Protein AF-A0A9P5X139-F1 (afdb_monomer)

Secondary structure (DSSP, 8-state):
-PPPPB---S-HHHHHHHHHHHHHHHHHHT--HHHHHHHHHTTB-HHHHHHIIIIITTSGGG--HHHHHHHHHHHHS-TTHHHHHHHHHHH---TTS-HHHHHHHHHHHHHHTT--TTTSHHHHHHHHHHH--

Foldseek 3Di:
DAAAADALAQDLVNLVSRVVNLVVVCVVVVPDQLCSQVSSLVRYHHQLVVCCVPPQVVRVSPDGPVNSSVVSNCRSHDVCVLVVLVVCLVPAACPPHDLVVSLVVLVSSCVSNVNDCPPCVVVSVVSSVVRYD

Mean predicted aligned error: 5.61 Å

Structure (mmCIF, N/CA/C/O backbone):
data_AF-A0A9P5X139-F1
#
_entry.id   AF-A0A9P5X139-F1
#
loop_
_atom_site.group_PDB
_atom_site.id
_atom_site.type_symbol
_atom_site.label_atom_id
_atom_site.label_alt_id
_atom_site.label_comp_id
_atom_site.label_asym_id
_atom_site.label_entity_id
_atom_site.label_seq_id
_atom_site.pdbx_PDB_ins_code
_atom_site.Cartn_x
_atom_site.Cartn_y
_atom_site.Cartn_z
_atom_site.occupancy
_atom_site.B_iso_or_equiv
_atom_site.auth_seq_id
_atom_site.auth_comp_id
_atom_site.auth_asym_id
_atom_site.auth_atom_id
_atom_site.pdbx_PDB_model_num
ATOM 1 N N . ILE A 1 1 ? 14.528 -9.198 3.171 1.00 81.25 1 ILE A N 1
ATOM 2 C CA . ILE A 1 1 ? 13.653 -10.380 2.874 1.00 81.25 1 ILE A CA 1
ATOM 3 C C . ILE A 1 1 ? 12.740 -9.980 1.714 1.00 81.25 1 ILE A C 1
ATOM 5 O O . ILE A 1 1 ? 12.356 -8.819 1.715 1.00 81.25 1 ILE A O 1
ATOM 9 N N . PRO A 1 2 ? 12.461 -10.830 0.702 1.00 91.12 2 PRO A N 1
ATOM 10 C CA . PRO A 1 2 ? 11.580 -10.436 -0.403 1.00 91.12 2 PRO A CA 1
ATOM 11 C C . PRO A 1 2 ? 10.147 -10.153 0.086 1.00 91.12 2 PRO A C 1
ATOM 13 O O . PRO A 1 2 ? 9.705 -10.842 1.007 1.00 91.12 2 PRO A O 1
ATOM 16 N N . PRO A 1 3 ? 9.425 -9.189 -0.516 1.00 94.75 3 PRO A N 1
ATOM 17 C CA . PRO A 1 3 ? 8.038 -8.907 -0.162 1.00 94.75 3 PRO A CA 1
ATOM 18 C C . PRO A 1 3 ? 7.105 -10.073 -0.475 1.00 94.75 3 PRO A C 1
ATOM 20 O O . PRO A 1 3 ? 7.321 -10.830 -1.430 1.00 94.75 3 PRO A O 1
ATOM 23 N N . ASP A 1 4 ? 6.025 -10.163 0.293 1.00 96.12 4 ASP A N 1
ATOM 24 C CA . ASP A 1 4 ? 4.891 -11.002 -0.066 1.00 96.12 4 ASP A CA 1
ATOM 25 C C . ASP A 1 4 ? 4.195 -10.447 -1.314 1.00 96.12 4 ASP A C 1
ATOM 27 O O . ASP A 1 4 ? 4.249 -9.252 -1.616 1.00 96.12 4 ASP A O 1
ATOM 31 N N . LYS A 1 5 ? 3.540 -11.329 -2.074 1.00 97.19 5 LYS A N 1
ATOM 32 C CA . LYS A 1 5 ? 2.838 -10.909 -3.288 1.00 97.19 5 LYS A CA 1
ATOM 33 C C . LYS A 1 5 ? 1.589 -10.108 -2.940 1.00 97.19 5 LYS A C 1
ATOM 35 O O . LYS A 1 5 ? 0.805 -10.534 -2.096 1.00 97.19 5 LYS A O 1
ATOM 40 N N . TYR A 1 6 ? 1.367 -9.010 -3.655 1.00 97.94 6 TYR A N 1
ATOM 41 C CA . TYR A 1 6 ? 0.167 -8.191 -3.528 1.00 97.94 6 TYR A CA 1
ATOM 42 C C . TYR A 1 6 ? -0.739 -8.364 -4.747 1.00 97.94 6 TYR A C 1
ATOM 44 O O . TYR A 1 6 ? -0.292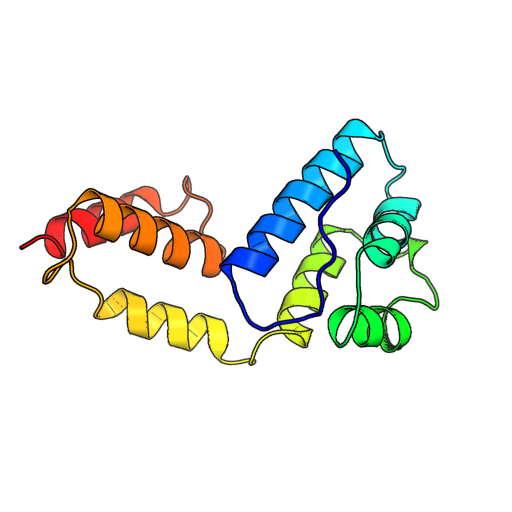 -8.271 -5.889 1.00 97.94 6 TYR A O 1
ATOM 52 N N . ASP A 1 7 ? -2.017 -8.649 -4.516 1.00 97.62 7 ASP A N 1
ATOM 53 C CA . ASP A 1 7 ? -3.010 -8.962 -5.552 1.00 97.62 7 ASP A CA 1
ATOM 54 C C . ASP A 1 7 ? -3.859 -7.758 -5.992 1.00 97.62 7 ASP A C 1
ATOM 56 O O . ASP A 1 7 ? -4.655 -7.860 -6.929 1.00 97.62 7 ASP A O 1
ATOM 60 N N . GLY A 1 8 ? -3.692 -6.610 -5.331 1.00 96.31 8 GLY A N 1
ATOM 61 C CA . GLY A 1 8 ? -4.530 -5.430 -5.536 1.00 96.31 8 GLY A CA 1
ATOM 62 C C . GLY A 1 8 ? -5.814 -5.420 -4.709 1.00 96.31 8 GLY A C 1
ATOM 63 O O . GLY A 1 8 ? -6.733 -4.657 -5.020 1.00 96.31 8 GLY A O 1
ATOM 64 N N . SER A 1 9 ? -5.912 -6.259 -3.675 1.00 96.19 9 SER A N 1
ATOM 65 C CA . SER A 1 9 ? -7.010 -6.214 -2.711 1.00 96.19 9 SER A CA 1
ATOM 66 C C . SER A 1 9 ? -7.073 -4.853 -2.011 1.00 96.19 9 SER A C 1
ATOM 68 O O . SER A 1 9 ? -6.058 -4.285 -1.607 1.00 96.19 9 SER A O 1
ATOM 70 N N . ALA A 1 10 ? -8.287 -4.318 -1.853 1.00 92.50 10 ALA A N 1
ATOM 71 C CA . ALA A 1 10 ? -8.538 -3.048 -1.167 1.00 92.50 10 ALA A CA 1
ATOM 72 C C . ALA A 1 10 ? -8.505 -3.208 0.367 1.00 92.50 10 ALA A C 1
ATOM 74 O O . ALA A 1 10 ? -9.402 -2.748 1.075 1.00 92.50 10 ALA A O 1
ATOM 75 N N . ASP A 1 11 ? -7.482 -3.902 0.865 1.00 90.25 11 ASP A N 1
ATOM 76 C CA . ASP A 1 11 ? -7.192 -4.085 2.279 1.00 90.25 11 ASP A CA 1
ATOM 77 C C . ASP A 1 11 ? -5.970 -3.246 2.655 1.00 90.25 11 ASP A C 1
ATOM 79 O O . ASP A 1 11 ? -4.861 -3.437 2.150 1.00 90.25 11 ASP A O 1
ATOM 83 N N . ALA A 1 12 ? -6.191 -2.275 3.533 1.00 85.38 12 ALA A N 1
ATOM 84 C CA . ALA A 1 12 ? -5.164 -1.327 3.922 1.00 85.38 12 ALA A CA 1
ATOM 85 C C . ALA A 1 12 ? -3.960 -2.004 4.578 1.00 85.38 12 ALA A C 1
ATOM 87 O O . ALA A 1 12 ? -2.822 -1.688 4.238 1.00 85.38 12 ALA A O 1
ATOM 88 N N . GLN A 1 13 ? -4.203 -2.924 5.510 1.00 84.44 13 GLN A N 1
ATOM 89 C CA . GLN A 1 13 ? -3.142 -3.586 6.257 1.00 84.44 13 GLN A CA 1
ATOM 90 C C . GLN A 1 13 ? -2.221 -4.370 5.316 1.00 84.44 13 GLN A C 1
ATOM 92 O O . GLN A 1 13 ? -1.000 -4.234 5.396 1.00 84.44 13 GLN A O 1
ATOM 97 N N . THR A 1 14 ? -2.805 -5.123 4.386 1.00 91.25 14 THR A N 1
ATOM 98 C CA . THR A 1 14 ? -2.084 -5.879 3.356 1.00 91.25 14 THR A CA 1
ATOM 99 C C . THR A 1 14 ? -1.274 -4.947 2.458 1.00 91.25 14 THR A C 1
ATOM 101 O O . THR A 1 14 ? -0.098 -5.209 2.209 1.00 91.25 14 THR A O 1
ATOM 104 N N . PHE A 1 15 ? -1.857 -3.822 2.029 1.00 92.19 15 PHE A N 1
ATOM 105 C CA . PHE A 1 15 ? -1.149 -2.834 1.215 1.00 92.19 15 PHE A CA 1
ATOM 106 C C . PHE A 1 15 ? 0.037 -2.203 1.959 1.00 92.19 15 PHE A C 1
ATOM 108 O O . PHE A 1 15 ? 1.141 -2.166 1.422 1.00 92.19 15 PHE A O 1
ATOM 115 N N . PHE A 1 16 ? -0.140 -1.743 3.203 1.00 88.06 16 PHE A N 1
ATOM 116 C CA . PHE A 1 16 ? 0.959 -1.142 3.973 1.00 88.06 16 PHE A CA 1
ATOM 117 C C . PHE A 1 16 ? 2.049 -2.146 4.320 1.00 88.06 16 PHE A C 1
ATOM 119 O O . PHE A 1 16 ? 3.227 -1.795 4.290 1.00 88.06 16 PHE A O 1
ATOM 126 N N . HIS A 1 17 ? 1.676 -3.391 4.612 1.00 89.94 17 HIS A N 1
ATOM 127 C CA . HIS A 1 17 ? 2.640 -4.463 4.810 1.00 89.94 17 HIS A CA 1
ATOM 128 C C . HIS A 1 17 ? 3.482 -4.687 3.546 1.00 89.94 17 HIS A C 1
ATOM 130 O O . HIS A 1 17 ? 4.710 -4.706 3.624 1.00 89.94 17 HIS A O 1
ATOM 136 N N . PHE A 1 18 ? 2.835 -4.757 2.378 1.00 94.25 18 PHE A N 1
ATOM 137 C CA . PHE A 1 18 ? 3.517 -4.848 1.089 1.00 94.25 18 PHE A CA 1
ATOM 138 C C . PHE A 1 18 ? 4.440 -3.649 0.829 1.00 94.25 18 PHE A C 1
ATOM 140 O O . PHE A 1 18 ? 5.588 -3.845 0.430 1.00 94.25 18 PHE A O 1
ATOM 147 N N . VAL A 1 19 ? 3.974 -2.419 1.079 1.00 92.56 19 VAL A N 1
ATOM 148 C CA . VAL A 1 19 ? 4.778 -1.193 0.930 1.00 92.56 19 VAL A CA 1
ATOM 149 C C . VAL A 1 19 ? 6.015 -1.243 1.821 1.00 92.56 19 VAL A C 1
ATOM 151 O O . VAL A 1 19 ? 7.117 -1.026 1.327 1.00 92.56 19 VAL A O 1
ATOM 154 N N . GLN A 1 20 ? 5.856 -1.568 3.105 1.00 91.19 20 GLN A N 1
ATOM 155 C CA . GLN A 1 20 ? 6.975 -1.626 4.045 1.00 91.19 20 GLN A CA 1
ATOM 156 C C . GLN A 1 20 ? 8.013 -2.662 3.604 1.00 91.19 20 GLN A C 1
ATOM 158 O O . GLN A 1 20 ? 9.182 -2.325 3.441 1.00 91.19 20 GLN A O 1
ATOM 163 N N . GLN A 1 21 ? 7.580 -3.895 3.323 1.00 94.06 21 GLN A N 1
ATOM 164 C CA . GLN A 1 21 ? 8.481 -4.947 2.851 1.00 94.06 21 GLN A CA 1
ATOM 165 C C . GLN A 1 21 ? 9.170 -4.566 1.535 1.00 94.06 21 GLN A C 1
ATOM 167 O O . GLN A 1 21 ? 10.337 -4.890 1.331 1.00 94.06 21 GLN A O 1
ATOM 172 N N . SER A 1 22 ? 8.454 -3.885 0.638 1.00 94.62 22 SER A N 1
ATOM 173 C CA . SER A 1 22 ? 8.981 -3.405 -0.640 1.00 94.62 22 SER A CA 1
ATOM 174 C C . SER A 1 22 ? 10.084 -2.372 -0.450 1.00 94.62 22 SER A C 1
ATOM 176 O O . SER A 1 22 ? 11.139 -2.496 -1.069 1.00 94.62 22 SER A O 1
ATOM 178 N N . LEU A 1 23 ? 9.868 -1.379 0.415 1.00 92.44 23 LEU A N 1
ATOM 179 C CA . LEU A 1 23 ? 10.869 -0.358 0.723 1.00 92.44 23 LEU A CA 1
ATOM 180 C C . LEU A 1 23 ? 12.111 -0.982 1.367 1.00 92.44 23 LEU A C 1
ATOM 182 O O . LEU A 1 23 ? 13.216 -0.751 0.875 1.00 92.44 23 LEU A O 1
ATOM 186 N N . ASP A 1 24 ? 11.920 -1.844 2.368 1.00 93.75 24 ASP A N 1
ATOM 187 C CA . ASP A 1 24 ? 13.014 -2.555 3.041 1.00 93.75 24 ASP A CA 1
ATOM 188 C C . ASP A 1 24 ? 13.815 -3.408 2.039 1.00 93.75 24 ASP A C 1
ATOM 190 O O . ASP A 1 24 ? 15.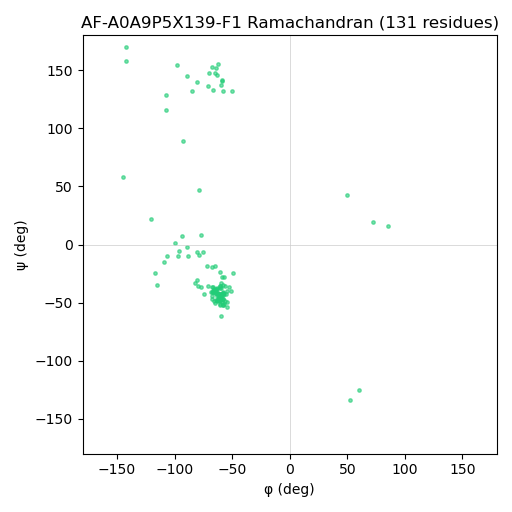044 -3.404 2.028 1.00 93.75 24 ASP A O 1
ATOM 194 N N . TYR A 1 25 ? 13.128 -4.111 1.131 1.00 95.56 25 TYR A N 1
ATOM 195 C CA . TYR A 1 25 ? 13.771 -4.940 0.113 1.00 95.56 25 TYR A CA 1
ATOM 196 C C . TYR A 1 25 ? 14.572 -4.126 -0.914 1.00 95.56 25 TYR A C 1
ATOM 198 O O . TYR A 1 25 ? 15.665 -4.536 -1.324 1.00 95.56 25 TYR A O 1
ATOM 206 N N . LEU A 1 26 ? 14.047 -2.981 -1.355 1.00 94.25 26 LEU A N 1
ATOM 207 C CA . LEU A 1 26 ? 14.750 -2.091 -2.282 1.00 94.25 26 LEU A CA 1
ATOM 208 C C . LEU A 1 26 ? 15.992 -1.467 -1.633 1.00 94.25 26 LEU A C 1
ATOM 210 O O . LEU A 1 26 ? 17.042 -1.392 -2.278 1.00 94.25 26 LEU A O 1
ATOM 214 N N . GLU A 1 27 ? 15.895 -1.079 -0.360 1.00 92.38 27 GLU A N 1
ATOM 215 C CA . GLU A 1 27 ? 17.021 -0.551 0.412 1.00 92.38 27 GLU A CA 1
ATOM 216 C C . GLU A 1 27 ? 18.112 -1.616 0.608 1.00 92.38 27 GLU A C 1
ATOM 218 O O . GLU A 1 27 ? 19.273 -1.389 0.250 1.00 92.38 27 GLU A O 1
ATOM 223 N N . 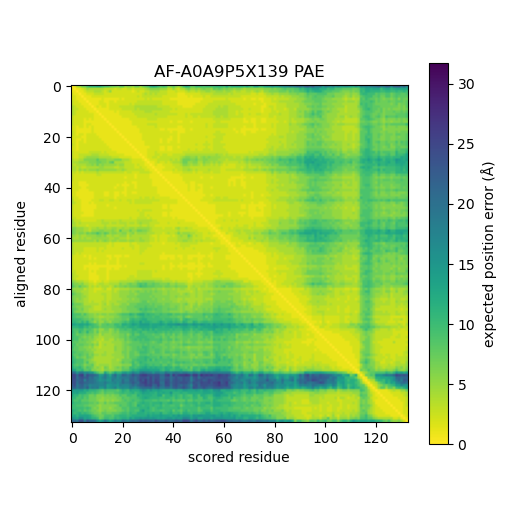ASP A 1 28 ? 17.729 -2.813 1.064 1.00 92.94 28 ASP A N 1
ATOM 224 C CA . ASP A 1 28 ? 18.635 -3.952 1.263 1.00 92.94 28 ASP A CA 1
ATOM 225 C C . ASP A 1 28 ? 19.356 -4.353 -0.033 1.00 92.94 28 ASP A C 1
ATOM 227 O O . ASP A 1 28 ? 20.550 -4.670 -0.035 1.00 92.94 28 ASP A O 1
ATOM 231 N N . SER A 1 29 ? 18.633 -4.345 -1.157 1.00 89.44 29 SER A N 1
ATOM 232 C C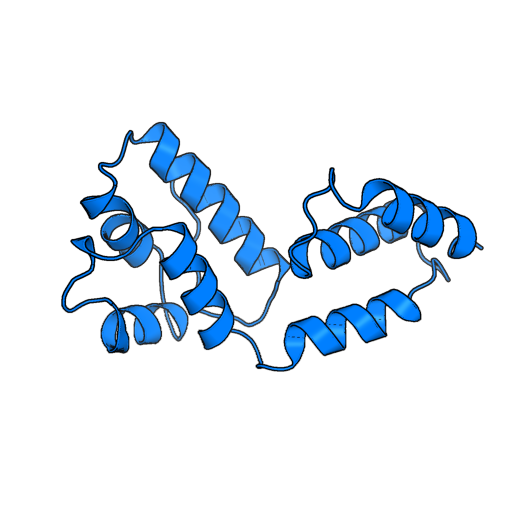A . SER A 1 29 ? 19.175 -4.722 -2.467 1.00 89.44 29 SER A CA 1
ATOM 233 C C . SER A 1 29 ? 20.012 -3.626 -3.128 1.00 89.44 29 SER A C 1
ATOM 235 O O . SER A 1 29 ? 20.675 -3.902 -4.131 1.00 89.44 29 SER A O 1
ATOM 237 N N . ARG A 1 30 ? 20.019 -2.402 -2.575 1.00 90.81 30 ARG A N 1
ATOM 238 C CA . ARG A 1 30 ? 20.633 -1.206 -3.181 1.00 90.81 30 ARG A CA 1
ATOM 239 C C . ARG A 1 30 ? 20.189 -1.022 -4.632 1.00 90.81 30 ARG A C 1
ATOM 241 O O . ARG A 1 30 ? 21.007 -0.746 -5.515 1.00 90.81 30 ARG A O 1
ATOM 248 N N . ALA A 1 31 ? 18.898 -1.237 -4.874 1.00 88.69 31 ALA A N 1
ATOM 249 C CA . ALA A 1 31 ? 18.323 -1.152 -6.202 1.00 88.69 31 ALA A CA 1
ATOM 250 C C . ALA A 1 31 ? 18.565 0.246 -6.807 1.00 88.69 31 ALA A C 1
ATOM 252 O O . ALA A 1 31 ? 18.319 1.258 -6.148 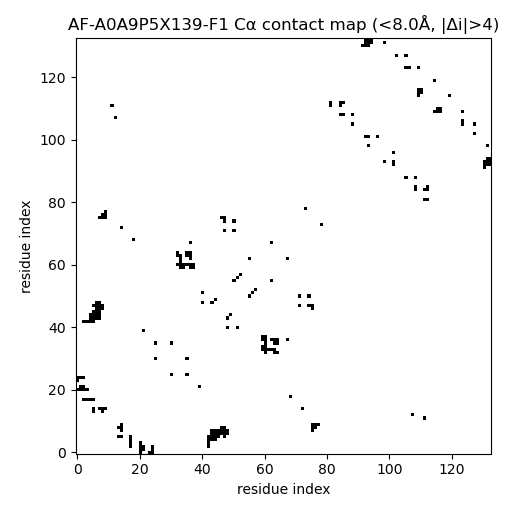1.00 88.69 31 ALA A O 1
ATOM 253 N N . PRO A 1 32 ? 19.031 0.339 -8.064 1.00 91.69 32 PRO A N 1
ATOM 254 C CA . PRO A 1 32 ? 19.067 1.611 -8.773 1.00 91.69 32 PRO A CA 1
ATOM 255 C C . PRO A 1 32 ? 17.652 2.205 -8.874 1.00 91.69 32 PRO A C 1
ATOM 257 O O . PRO A 1 32 ? 16.727 1.446 -9.172 1.00 91.69 32 PRO A O 1
ATOM 260 N N . PRO A 1 33 ? 17.461 3.531 -8.717 1.00 90.31 33 PRO A N 1
ATOM 261 C CA . PRO A 1 33 ? 16.134 4.158 -8.753 1.00 90.31 33 PRO A CA 1
ATOM 262 C C . PRO A 1 33 ? 15.304 3.809 -9.998 1.00 90.31 33 PRO A C 1
ATOM 264 O O . PRO A 1 33 ? 14.105 3.577 -9.915 1.00 90.31 33 PRO A O 1
ATOM 267 N N . ASN A 1 34 ? 15.958 3.688 -11.153 1.00 91.75 34 ASN A N 1
ATOM 268 C CA . ASN A 1 34 ? 15.337 3.326 -12.430 1.00 91.75 34 ASN A CA 1
ATOM 269 C C . ASN A 1 34 ? 14.971 1.832 -12.556 1.00 91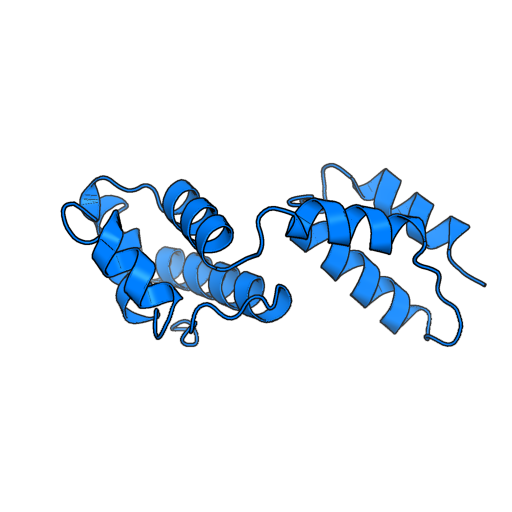.75 34 ASN A C 1
ATOM 271 O O . ASN A 1 34 ? 14.373 1.426 -13.550 1.00 91.75 34 ASN A O 1
ATOM 275 N N . CYS A 1 35 ? 15.350 1.001 -11.587 1.00 94.00 35 CYS A N 1
ATOM 276 C CA . CYS A 1 35 ? 15.013 -0.420 -11.530 1.00 94.00 35 CYS A CA 1
ATOM 277 C C . CYS A 1 35 ? 13.997 -0.736 -10.426 1.00 94.00 35 CYS A C 1
ATOM 279 O O . CYS A 1 35 ? 13.419 -1.819 -10.450 1.00 94.00 35 CYS A O 1
ATOM 281 N N . GLU A 1 36 ? 13.770 0.176 -9.474 1.00 95.19 36 GLU A N 1
ATOM 282 C CA . GLU A 1 36 ? 12.926 -0.060 -8.296 1.00 95.19 36 GLU A CA 1
ATOM 283 C C . GLU A 1 36 ? 11.523 -0.532 -8.692 1.00 95.19 36 GLU A C 1
ATOM 285 O O . GLU A 1 36 ? 11.100 -1.614 -8.296 1.00 95.19 36 GLU A O 1
ATOM 290 N N . VAL A 1 37 ? 10.832 0.217 -9.553 1.00 96.19 37 VAL A N 1
ATOM 291 C CA . VAL A 1 37 ? 9.460 -0.105 -9.983 1.00 96.19 37 VAL A CA 1
ATOM 292 C C . VAL A 1 37 ? 9.388 -1.431 -10.744 1.00 96.19 37 VAL A C 1
ATOM 294 O O . VAL A 1 37 ? 8.456 -2.213 -10.551 1.00 96.19 37 VAL A O 1
ATOM 297 N N . LEU A 1 38 ? 10.397 -1.729 -11.567 1.00 95.88 38 LEU A N 1
ATOM 298 C CA . LEU A 1 38 ? 10.491 -3.018 -12.252 1.00 95.88 38 LEU A CA 1
ATOM 299 C C . LEU A 1 38 ? 10.645 -4.168 -11.248 1.00 95.88 38 LEU A C 1
ATOM 301 O O . LEU A 1 38 ? 9.954 -5.176 -11.369 1.00 95.88 38 LEU A O 1
ATOM 305 N N . ILE A 1 39 ? 11.502 -4.011 -10.239 1.00 96.12 39 ILE A N 1
ATOM 306 C CA . ILE A 1 39 ? 11.685 -5.011 -9.181 1.00 96.12 39 ILE A CA 1
ATOM 307 C C . ILE A 1 39 ? 10.374 -5.226 -8.420 1.00 96.12 39 ILE A C 1
ATOM 309 O O . ILE A 1 39 ? 9.970 -6.373 -8.231 1.00 96.12 39 ILE A O 1
ATOM 313 N N . LEU A 1 40 ? 9.685 -4.146 -8.038 1.00 96.31 40 LEU A N 1
ATOM 314 C CA . LEU A 1 40 ? 8.404 -4.228 -7.332 1.00 96.31 40 LEU A CA 1
ATOM 315 C C . LEU A 1 40 ? 7.331 -4.952 -8.151 1.00 96.31 40 LEU A C 1
ATOM 317 O O . LEU A 1 40 ? 6.553 -5.721 -7.589 1.00 96.31 40 LEU A O 1
ATOM 321 N N . SER A 1 41 ? 7.323 -4.775 -9.476 1.00 96.12 41 SER A N 1
ATOM 322 C CA . SER A 1 41 ? 6.341 -5.415 -10.361 1.00 96.12 41 SER A CA 1
ATOM 323 C C . SER A 1 41 ? 6.347 -6.946 -10.285 1.00 96.12 41 SER A C 1
ATOM 325 O O . SER A 1 41 ? 5.302 -7.569 -10.459 1.00 96.12 41 SER A O 1
ATOM 327 N N . HIS A 1 42 ? 7.487 -7.567 -9.955 1.00 96.62 42 HIS A N 1
ATOM 328 C CA . HIS A 1 42 ? 7.595 -9.023 -9.804 1.00 96.62 42 HIS A CA 1
ATOM 329 C C . HIS A 1 42 ? 6.816 -9.572 -8.599 1.00 96.62 42 HIS A C 1
ATOM 331 O O . HIS A 1 42 ? 6.523 -10.770 -8.541 1.00 96.62 42 HIS A O 1
ATOM 337 N N . PHE A 1 43 ? 6.483 -8.704 -7.645 1.00 97.50 43 PHE A N 1
ATOM 338 C CA . PHE A 1 43 ? 5.701 -9.034 -6.457 1.00 97.50 43 PHE A CA 1
ATOM 339 C C . PHE A 1 43 ? 4.229 -8.630 -6.604 1.00 97.50 43 PHE A C 1
ATOM 341 O O . PHE A 1 43 ? 3.435 -8.870 -5.698 1.00 97.50 43 PHE A O 1
ATOM 348 N N . LEU A 1 44 ? 3.832 -8.070 -7.749 1.00 97.94 44 LEU A N 1
ATOM 349 C CA . LEU A 1 44 ? 2.436 -7.776 -8.041 1.00 97.94 44 LEU A CA 1
ATOM 350 C C . LEU A 1 44 ? 1.749 -8.958 -8.723 1.00 97.94 44 LEU A C 1
ATOM 352 O O . LEU A 1 44 ? 2.331 -9.686 -9.527 1.00 97.94 44 LEU A O 1
ATOM 356 N N . THR A 1 45 ? 0.476 -9.138 -8.402 1.00 98.12 45 THR A N 1
ATOM 357 C CA . THR A 1 45 ? -0.421 -10.132 -8.994 1.00 98.12 45 THR A CA 1
ATOM 358 C C . THR A 1 45 ? -1.817 -9.538 -9.162 1.00 98.12 45 THR A C 1
ATOM 360 O O . THR A 1 45 ? -2.087 -8.442 -8.673 1.00 98.12 45 THR A O 1
ATOM 363 N N . GLY A 1 46 ? -2.701 -10.243 -9.871 1.00 97.38 46 GLY A N 1
ATOM 364 C CA . GLY A 1 46 ? -4.105 -9.853 -10.006 1.00 97.38 46 GLY A CA 1
ATOM 365 C C . GLY A 1 46 ? -4.285 -8.407 -10.473 1.00 97.38 46 GLY A C 1
ATOM 366 O O . GLY A 1 46 ? -3.583 -7.939 -11.369 1.00 97.38 46 GLY A O 1
ATOM 367 N N . LYS A 1 47 ? -5.185 -7.687 -9.798 1.00 97.12 47 LYS A N 1
ATOM 368 C CA . LYS A 1 47 ? -5.548 -6.302 -10.118 1.00 97.12 47 LYS A CA 1
ATOM 369 C C . LYS A 1 47 ? -4.349 -5.350 -10.028 1.00 97.12 47 LYS A C 1
ATOM 371 O O . LYS A 1 47 ? -4.243 -4.421 -10.824 1.00 97.12 47 LYS A O 1
ATOM 376 N N . ALA A 1 48 ? -3.441 -5.573 -9.077 1.00 97.62 48 ALA A N 1
ATOM 377 C CA . ALA A 1 48 ? -2.233 -4.759 -8.953 1.00 97.62 48 ALA A CA 1
ATOM 378 C C . ALA A 1 48 ? -1.292 -4.939 -10.156 1.00 97.62 48 ALA A C 1
ATOM 380 O O . ALA A 1 48 ? -0.697 -3.975 -10.636 1.00 97.62 48 ALA A O 1
ATOM 381 N N . TYR A 1 49 ? -1.171 -6.168 -10.662 1.00 98.00 49 TYR A N 1
ATOM 382 C CA . TYR A 1 49 ? -0.367 -6.437 -11.852 1.00 98.00 49 TYR A CA 1
ATOM 383 C C . TYR A 1 49 ? -1.021 -5.887 -13.125 1.00 98.00 49 TYR A C 1
ATOM 385 O O . TYR A 1 49 ? -0.317 -5.354 -13.981 1.00 98.00 49 TYR A O 1
ATOM 393 N N . ASP A 1 50 ? -2.353 -5.928 -13.220 1.00 97.69 50 ASP A N 1
ATOM 394 C CA . ASP A 1 50 ? -3.089 -5.318 -14.334 1.00 97.69 50 ASP A CA 1
ATOM 395 C C . ASP A 1 50 ? -2.787 -3.814 -14.450 1.00 97.69 50 ASP A C 1
ATOM 397 O O . ASP A 1 50 ? -2.498 -3.330 -15.543 1.00 97.69 50 ASP A O 1
ATOM 401 N N . PHE A 1 51 ? -2.759 -3.083 -13.327 1.00 97.00 51 PHE A N 1
ATOM 402 C CA . PHE A 1 51 ? -2.319 -1.680 -13.293 1.00 97.00 51 PHE A CA 1
ATOM 403 C C . PHE A 1 51 ? -0.908 -1.500 -13.859 1.00 97.00 51 PHE A C 1
ATOM 405 O O . PHE A 1 51 ? -0.687 -0.645 -14.718 1.00 97.00 51 PHE A O 1
ATOM 412 N N . TYR A 1 52 ? 0.042 -2.323 -13.409 1.00 97.31 52 TYR A N 1
ATOM 413 C CA . TYR A 1 52 ? 1.417 -2.243 -13.890 1.00 97.31 52 TYR A CA 1
ATOM 414 C C . TYR A 1 52 ? 1.493 -2.434 -15.411 1.00 97.31 52 TYR A C 1
ATOM 416 O O . TYR A 1 52 ? 2.136 -1.641 -16.095 1.00 97.31 52 TYR A O 1
ATOM 424 N N . VAL A 1 53 ? 0.811 -3.447 -15.950 1.00 97.06 53 VAL A N 1
ATOM 425 C CA . VAL A 1 53 ? 0.802 -3.738 -17.393 1.00 97.06 53 VAL A CA 1
ATOM 426 C C . VAL A 1 53 ? 0.126 -2.626 -18.200 1.00 97.06 53 VAL A C 1
ATOM 428 O O . VAL A 1 53 ? 0.573 -2.306 -19.299 1.00 97.06 53 VAL A O 1
ATOM 431 N N . LEU A 1 54 ? -0.954 -2.039 -17.686 1.00 95.69 54 LEU A N 1
ATOM 432 C CA . LEU A 1 54 ? -1.729 -1.042 -18.425 1.00 95.69 54 LEU A CA 1
ATOM 433 C C . LEU A 1 54 ? -1.099 0.355 -18.403 1.00 95.69 54 LEU A C 1
ATOM 435 O O . LEU A 1 54 ? -1.192 1.067 -19.402 1.00 95.69 54 LEU A O 1
ATOM 439 N N . GLU A 1 55 ? -0.473 0.755 -17.294 1.00 94.00 55 GLU A N 1
ATOM 440 C CA . GLU A 1 55 ? -0.033 2.145 -17.096 1.00 94.00 55 GLU A CA 1
ATOM 441 C C . GLU A 1 55 ? 1.486 2.317 -16.968 1.00 94.00 55 GLU A C 1
ATOM 443 O O . GLU A 1 55 ? 2.007 3.391 -17.270 1.00 94.00 55 GLU A O 1
ATOM 448 N N . VAL A 1 56 ? 2.218 1.282 -16.545 1.00 94.50 56 VAL A N 1
ATOM 449 C CA . VAL A 1 56 ? 3.615 1.428 -16.093 1.00 94.50 56 VAL A CA 1
ATOM 450 C C . VAL A 1 56 ? 4.609 0.687 -16.991 1.00 94.50 56 VAL A C 1
ATOM 452 O O . VAL A 1 56 ? 5.720 1.171 -17.212 1.00 94.50 56 VAL A O 1
ATOM 455 N N . SER A 1 57 ? 4.231 -0.465 -17.551 1.00 93.12 57 SER A N 1
ATOM 456 C CA . SER A 1 57 ? 5.164 -1.406 -18.187 1.00 93.12 57 SER A CA 1
ATOM 457 C C . SER A 1 57 ? 5.864 -0.880 -19.439 1.00 93.12 57 SER A C 1
ATOM 459 O O . SER A 1 57 ? 6.882 -1.442 -19.837 1.00 93.12 57 SER A O 1
ATOM 461 N N . MET A 1 58 ? 5.339 0.176 -20.067 1.00 92.44 58 MET A N 1
ATOM 462 C CA . MET A 1 58 ? 5.970 0.798 -21.235 1.00 92.44 58 MET A CA 1
ATOM 463 C C . MET A 1 58 ? 7.304 1.455 -20.880 1.00 92.44 58 MET A C 1
ATOM 465 O O . MET A 1 58 ? 8.268 1.333 -21.630 1.00 92.44 58 MET A O 1
ATOM 469 N N . GLU A 1 59 ? 7.373 2.130 -19.731 1.00 91.88 59 GLU A N 1
ATOM 470 C CA . GLU A 1 59 ? 8.555 2.886 -19.318 1.00 91.88 59 GLU A CA 1
ATOM 471 C C . GLU A 1 59 ? 8.782 2.824 -17.796 1.00 91.88 59 GLU A C 1
ATOM 473 O O . GLU A 1 59 ? 8.858 3.862 -17.135 1.00 91.88 59 GLU A O 1
ATOM 478 N N . PRO A 1 60 ? 8.941 1.627 -17.200 1.00 88.19 60 PRO A N 1
ATOM 479 C CA . PRO A 1 60 ? 9.033 1.473 -15.746 1.00 88.19 60 PRO A CA 1
ATOM 480 C C . PRO A 1 60 ? 10.225 2.226 -15.132 1.00 88.19 60 PRO A C 1
ATOM 482 O O . PRO A 1 60 ? 10.181 2.596 -13.965 1.00 88.19 60 PRO A O 1
ATOM 485 N N . ALA A 1 61 ? 11.270 2.497 -15.919 1.00 91.56 61 ALA A N 1
ATOM 486 C CA . ALA A 1 61 ? 12.453 3.239 -15.492 1.00 91.56 61 ALA A CA 1
ATOM 487 C C . ALA A 1 61 ? 12.224 4.747 -15.276 1.00 91.56 61 ALA A C 1
ATOM 489 O O . ALA A 1 61 ? 13.036 5.384 -14.605 1.00 91.56 61 ALA A O 1
ATOM 490 N N . HIS A 1 62 ? 11.150 5.318 -15.835 1.00 93.06 62 HIS A N 1
ATOM 491 C CA . HIS A 1 62 ? 10.789 6.728 -15.642 1.00 93.06 62 HIS A CA 1
ATOM 492 C C . HIS A 1 62 ? 9.907 6.960 -14.410 1.00 93.06 62 HIS A C 1
ATOM 494 O O . HIS A 1 62 ? 9.690 8.106 -14.016 1.00 93.06 62 HIS A O 1
ATOM 500 N N . TRP A 1 63 ? 9.408 5.891 -13.793 1.00 95.00 63 TRP A N 1
ATOM 501 C CA . TRP A 1 63 ? 8.554 5.986 -12.620 1.00 95.00 63 TRP A CA 1
ATOM 502 C C . TRP A 1 63 ? 9.381 6.090 -11.344 1.00 95.00 63 TRP A C 1
ATOM 504 O O . TRP A 1 63 ? 10.289 5.297 -11.099 1.00 95.00 63 TRP A O 1
ATOM 514 N N . GLN A 1 64 ? 9.024 7.049 -10.493 1.00 93.94 64 GLN A N 1
ATOM 515 C CA . GLN A 1 64 ? 9.536 7.105 -9.127 1.00 93.94 64 GLN A CA 1
ATOM 516 C C . GLN A 1 64 ? 8.742 6.133 -8.251 1.00 93.94 64 GLN A C 1
ATOM 518 O O . GLN A 1 64 ? 7.518 6.054 -8.380 1.00 93.94 64 GLN A O 1
ATOM 523 N N . LYS A 1 65 ? 9.410 5.421 -7.333 1.00 92.81 65 LYS A N 1
ATOM 524 C CA . LYS A 1 65 ? 8.745 4.445 -6.450 1.00 92.81 65 LYS A CA 1
ATOM 525 C C . LYS A 1 65 ? 7.575 5.038 -5.657 1.00 92.81 65 LYS A C 1
ATOM 527 O O . LYS A 1 65 ? 6.532 4.401 -5.580 1.00 92.81 65 LYS A O 1
ATOM 532 N N . ASP A 1 66 ? 7.704 6.262 -5.147 1.00 90.25 66 ASP A N 1
ATOM 533 C CA . ASP A 1 66 ? 6.658 6.896 -4.335 1.00 90.25 66 ASP A CA 1
ATOM 534 C C . ASP A 1 66 ? 5.413 7.198 -5.182 1.00 90.25 66 ASP A C 1
ATOM 536 O O . ASP A 1 66 ? 4.297 6.854 -4.799 1.00 90.25 66 ASP A O 1
ATOM 540 N N . GLN A 1 67 ? 5.617 7.741 -6.389 1.00 93.50 67 GLN A N 1
ATOM 541 C CA . GLN A 1 67 ? 4.550 7.968 -7.368 1.00 93.50 67 GLN A CA 1
ATOM 542 C C . GLN A 1 67 ? 3.882 6.652 -7.784 1.00 93.50 67 GLN A C 1
ATOM 544 O O . GLN A 1 67 ? 2.661 6.584 -7.922 1.00 93.50 67 GLN A O 1
ATOM 549 N N . PHE A 1 68 ? 4.678 5.606 -8.004 1.00 95.44 68 PHE A N 1
ATOM 550 C CA . PHE A 1 68 ? 4.175 4.287 -8.365 1.00 95.44 68 PHE A CA 1
ATOM 551 C C . PHE A 1 68 ? 3.291 3.696 -7.262 1.00 95.44 68 PHE A C 1
ATOM 553 O O . PHE A 1 68 ? 2.186 3.246 -7.553 1.00 95.44 68 PHE A O 1
ATOM 560 N N . LEU A 1 69 ? 3.739 3.732 -6.003 1.00 93.69 69 LEU A N 1
ATOM 561 C CA . LEU A 1 69 ? 2.977 3.222 -4.862 1.00 93.69 69 LEU A CA 1
ATOM 562 C C . LEU A 1 69 ? 1.692 4.027 -4.621 1.00 93.69 69 LEU A C 1
ATOM 564 O O . LEU A 1 69 ? 0.649 3.436 -4.345 1.00 93.69 69 LEU A O 1
ATOM 568 N N . GLU A 1 70 ? 1.734 5.353 -4.779 1.00 90.94 70 GLU A N 1
ATOM 569 C CA . GLU A 1 70 ? 0.541 6.203 -4.701 1.00 90.94 70 GLU A CA 1
ATOM 570 C C . GLU A 1 70 ? -0.483 5.839 -5.788 1.00 90.94 70 GLU A C 1
ATOM 572 O O . GLU A 1 70 ? -1.657 5.620 -5.491 1.00 90.94 70 GLU A O 1
ATOM 577 N N . LYS A 1 71 ? -0.044 5.691 -7.044 1.00 93.44 71 LYS A N 1
ATOM 578 C CA . LYS A 1 71 ? -0.932 5.307 -8.152 1.00 93.44 71 LYS A CA 1
ATOM 579 C C . LYS A 1 71 ? -1.464 3.887 -8.026 1.00 93.44 71 LYS A C 1
ATOM 581 O O . LYS A 1 71 ? -2.631 3.646 -8.331 1.00 93.44 71 LYS A O 1
ATOM 586 N N . LEU A 1 72 ? -0.646 2.969 -7.523 1.00 95.44 72 LEU A N 1
ATOM 587 C CA . LEU A 1 72 ? -1.077 1.612 -7.218 1.00 95.44 72 LEU A CA 1
ATOM 588 C C . LEU A 1 72 ? -2.198 1.618 -6.168 1.00 95.44 72 LEU A C 1
ATOM 590 O O . LEU A 1 72 ? -3.189 0.904 -6.336 1.00 95.44 72 LEU A O 1
ATOM 594 N N . PHE A 1 73 ? -2.079 2.446 -5.125 1.00 92.38 73 PHE A N 1
ATOM 595 C CA . PHE A 1 73 ? -3.141 2.635 -4.137 1.00 92.38 73 PHE A CA 1
ATOM 596 C C . PHE A 1 73 ? -4.418 3.174 -4.791 1.00 92.38 73 PHE A C 1
ATOM 598 O O . PHE A 1 73 ? -5.481 2.572 -4.643 1.00 92.38 73 PHE A O 1
ATOM 605 N N . ASP A 1 74 ? -4.319 4.262 -5.557 1.00 91.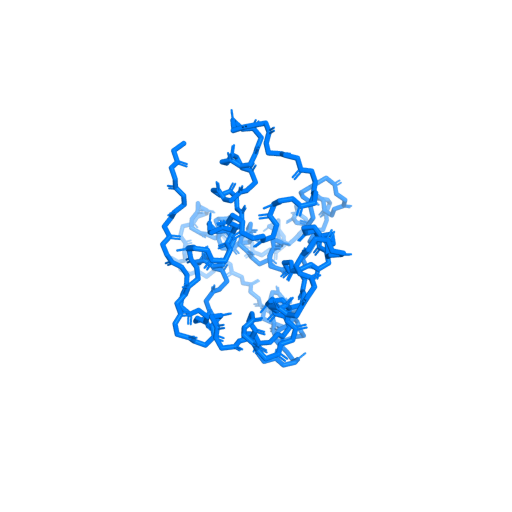25 74 ASP A N 1
ATOM 606 C CA . ASP A 1 74 ? -5.472 4.881 -6.225 1.00 91.25 74 ASP A CA 1
ATOM 607 C C . ASP A 1 74 ? -6.199 3.909 -7.170 1.00 91.25 74 ASP A C 1
ATOM 609 O O . ASP A 1 74 ? -7.423 3.956 -7.292 1.00 91.25 74 ASP A O 1
ATOM 613 N N . TYR A 1 75 ? -5.461 3.008 -7.825 1.00 94.56 75 TYR A N 1
ATOM 614 C CA . TYR A 1 75 ? -6.037 1.988 -8.698 1.00 94.56 75 TYR A CA 1
ATOM 615 C C . TYR A 1 75 ? -6.718 0.858 -7.913 1.00 94.56 75 TYR A C 1
ATOM 617 O O . TYR A 1 75 ? -7.800 0.373 -8.275 1.00 94.56 75 TYR A O 1
ATOM 625 N N . CYS A 1 76 ? -6.081 0.393 -6.836 1.00 94.62 76 CYS A N 1
ATOM 626 C CA . CYS A 1 76 ? -6.552 -0.762 -6.076 1.00 94.62 76 CYS A CA 1
ATOM 627 C C . CYS A 1 76 ? -7.742 -0.413 -5.172 1.00 94.62 76 CYS A C 1
ATOM 629 O O . CYS A 1 76 ? -8.682 -1.211 -5.081 1.00 94.62 76 CYS A O 1
ATOM 631 N N . PHE A 1 77 ? -7.757 0.786 -4.590 1.00 92.38 77 PHE A N 1
ATOM 632 C CA . PHE A 1 77 ? -8.744 1.218 -3.604 1.00 92.38 77 PHE A CA 1
ATOM 633 C C . PHE A 1 77 ? -9.884 2.054 -4.216 1.00 92.38 77 PHE A C 1
ATOM 635 O O . PHE A 1 77 ? -9.716 2.710 -5.241 1.00 92.38 77 PHE A O 1
ATOM 642 N N . PRO A 1 78 ? -11.077 2.069 -3.592 1.00 91.12 78 PRO A N 1
ATOM 643 C CA . PRO A 1 78 ? -12.146 2.982 -3.985 1.00 91.12 78 PRO A CA 1
ATOM 644 C C . PRO A 1 78 ? -11.716 4.459 -3.871 1.00 91.12 78 PRO A C 1
ATOM 646 O O . PRO A 1 78 ? -11.104 4.830 -2.867 1.00 91.12 78 PRO A O 1
ATOM 649 N N . PRO A 1 79 ? -12.122 5.350 -4.795 1.00 86.12 79 PRO A N 1
ATOM 650 C CA . PRO A 1 79 ? -11.748 6.771 -4.747 1.00 86.12 79 PRO A CA 1
ATOM 651 C C . PRO A 1 79 ? -12.152 7.497 -3.454 1.00 86.12 79 PRO A C 1
ATOM 653 O O . PRO A 1 79 ? -11.518 8.461 -3.039 1.00 86.12 79 PRO A O 1
ATOM 656 N N . ASN A 1 80 ? -13.217 7.036 -2.796 1.00 85.56 80 ASN A N 1
ATOM 657 C CA . ASN A 1 80 ? -13.713 7.589 -1.537 1.00 85.56 80 ASN A CA 1
ATOM 658 C C . ASN A 1 80 ? -13.162 6.874 -0.293 1.00 85.56 80 ASN A C 1
ATOM 660 O O . ASN A 1 80 ? -13.614 7.172 0.812 1.00 85.56 80 ASN A O 1
ATOM 664 N N . PHE A 1 81 ? -12.210 5.947 -0.441 1.00 87.06 81 PHE A N 1
ATOM 665 C CA . PHE A 1 81 ? -11.698 5.136 0.661 1.00 87.06 81 PHE A CA 1
ATOM 666 C C . PHE A 1 81 ? -11.140 6.001 1.793 1.00 87.06 81 PHE A C 1
ATOM 668 O O . PHE A 1 81 ? -11.591 5.877 2.926 1.00 87.06 81 PHE A O 1
ATOM 675 N N . LYS A 1 82 ? -10.250 6.958 1.496 1.00 81.19 82 LYS A N 1
ATOM 676 C CA . LYS A 1 82 ? -9.692 7.871 2.513 1.00 81.19 82 LYS A CA 1
ATOM 677 C C . LYS A 1 82 ? -10.792 8.648 3.250 1.00 81.19 82 LYS A C 1
ATOM 679 O O . LYS A 1 82 ? -10.779 8.723 4.472 1.00 81.19 82 LYS A O 1
ATOM 684 N N . SER A 1 83 ? -11.800 9.152 2.536 1.00 84.19 83 SER A N 1
ATOM 685 C CA . SER A 1 83 ? -12.936 9.846 3.161 1.00 84.19 83 SER A CA 1
ATOM 686 C C . SER A 1 83 ? -13.758 8.926 4.068 1.00 84.19 83 SER A C 1
ATOM 688 O O . SER A 1 83 ? -14.126 9.333 5.166 1.00 84.19 83 SER A O 1
ATOM 690 N N . GLN A 1 84 ? -14.008 7.679 3.653 1.00 87.00 84 GLN A N 1
ATOM 691 C CA . GLN A 1 84 ? -14.700 6.692 4.490 1.00 87.00 84 GLN A CA 1
ATOM 692 C C . GLN A 1 84 ? -13.916 6.388 5.772 1.00 87.00 84 GLN A C 1
ATOM 694 O O . GLN A 1 84 ? -14.506 6.324 6.849 1.00 87.00 84 GLN A O 1
ATOM 699 N N . GLN A 1 85 ? -12.594 6.253 5.663 1.00 85.00 85 GLN A N 1
ATOM 700 C CA . GLN A 1 85 ? -11.703 6.000 6.796 1.00 85.00 85 GLN A CA 1
ATOM 701 C C . GLN A 1 85 ? -11.692 7.188 7.772 1.00 85.00 85 GLN A C 1
ATOM 703 O O . GLN A 1 85 ? -11.824 6.978 8.977 1.00 85.00 85 GLN A O 1
ATOM 708 N N . CYS A 1 86 ? -11.663 8.433 7.273 1.00 83.75 86 CYS A N 1
ATOM 709 C CA . CYS A 1 86 ? -11.838 9.632 8.104 1.00 83.75 86 CYS A CA 1
ATOM 710 C C . CYS A 1 86 ? -13.173 9.616 8.861 1.00 83.75 86 CYS A C 1
ATOM 712 O O . CYS A 1 86 ? -13.190 9.757 10.084 1.00 83.75 86 CYS A O 1
ATOM 714 N N . CYS A 1 87 ? -14.291 9.402 8.158 1.00 86.50 87 CYS A N 1
ATOM 715 C CA . CYS A 1 87 ? -15.613 9.366 8.785 1.00 86.50 87 CYS A CA 1
ATOM 716 C C . CYS A 1 87 ? -15.720 8.249 9.832 1.00 86.50 87 CYS A C 1
ATOM 718 O O . CYS A 1 87 ? -16.336 8.442 10.881 1.00 86.50 87 CYS A O 1
ATOM 720 N N . HIS A 1 88 ? -15.113 7.088 9.578 1.00 86.81 88 HIS A N 1
ATOM 721 C CA . HIS A 1 88 ? -15.094 6.002 10.550 1.00 86.81 88 HIS A CA 1
ATOM 722 C C . HIS A 1 88 ? -14.291 6.390 11.795 1.00 86.81 88 HIS A C 1
ATOM 724 O O . HIS A 1 88 ? -14.792 6.277 12.914 1.00 86.81 88 HIS A O 1
ATOM 730 N N . LEU A 1 89 ? -13.085 6.932 11.611 1.00 86.88 89 LEU A N 1
ATOM 731 C CA . LEU A 1 89 ? -12.219 7.385 12.697 1.00 86.88 89 LEU A CA 1
ATOM 732 C C . LEU A 1 89 ? -12.862 8.488 13.556 1.00 86.88 89 LEU A C 1
ATOM 734 O O . LEU A 1 89 ? -12.643 8.559 14.768 1.00 86.88 89 LEU A O 1
ATOM 738 N N . GLU A 1 90 ? -13.678 9.358 12.961 1.00 86.12 90 GLU A N 1
ATOM 739 C CA . GLU A 1 90 ? -14.399 10.397 13.699 1.00 86.12 90 GLU A CA 1
ATOM 740 C C . GLU A 1 90 ? -15.299 9.820 14.797 1.00 86.12 90 GLU A C 1
ATOM 742 O O . GLU A 1 90 ? -15.306 10.322 15.934 1.00 86.12 90 GLU A O 1
ATOM 747 N N . HIS A 1 91 ? -15.985 8.729 14.466 1.00 88.00 91 HIS A N 1
ATOM 748 C CA . HIS A 1 91 ? -16.977 8.064 15.306 1.00 88.00 91 HIS A CA 1
ATOM 749 C C . HIS A 1 91 ? -16.407 6.869 16.081 1.00 88.00 91 HIS A C 1
ATOM 751 O O . HIS A 1 91 ? -17.067 6.367 16.989 1.00 88.00 91 HIS A O 1
ATOM 757 N N . PHE A 1 92 ? -15.181 6.439 15.774 1.00 90.31 92 PHE A N 1
ATOM 758 C CA . PHE A 1 92 ? -14.534 5.309 16.430 1.00 90.31 92 PHE A CA 1
ATOM 759 C C . PHE A 1 92 ? -14.241 5.610 17.908 1.00 90.31 92 PHE A C 1
ATOM 761 O O . PHE A 1 92 ? -13.763 6.691 18.266 1.00 90.31 92 PHE A O 1
ATOM 768 N N . ARG A 1 93 ? -14.586 4.665 18.784 1.00 92.00 93 ARG A N 1
ATOM 769 C CA . ARG A 1 93 ? -14.444 4.727 20.249 1.00 92.00 93 ARG A CA 1
ATOM 770 C C . ARG A 1 93 ? -14.048 3.340 20.751 1.00 92.00 93 ARG A C 1
ATOM 772 O O . ARG A 1 93 ? -14.354 2.361 20.077 1.00 92.00 93 ARG A O 1
ATOM 779 N N . GLN A 1 94 ? -13.435 3.254 21.933 1.00 93.06 94 GLN A N 1
ATOM 780 C CA . GLN A 1 94 ? -12.964 1.985 22.499 1.00 93.06 94 GLN A CA 1
ATOM 781 C C . GLN A 1 94 ? -14.083 0.934 22.581 1.00 93.06 94 GLN A C 1
ATOM 783 O O . GLN A 1 94 ? -13.915 -0.189 22.115 1.00 93.06 94 GLN A O 1
ATOM 788 N N . GLY A 1 95 ? -15.244 1.303 23.132 1.00 91.62 95 GLY A N 1
ATOM 789 C CA . GLY A 1 95 ? -16.363 0.369 23.271 1.00 91.62 95 GLY A CA 1
ATOM 790 C C . GLY A 1 95 ? -15.982 -0.839 24.129 1.00 91.62 95 GLY A C 1
ATOM 791 O O . GLY A 1 95 ? -15.528 -0.657 25.252 1.00 91.62 95 GLY A O 1
ATOM 792 N N . GLU A 1 96 ? -16.166 -2.041 23.581 1.00 92.81 96 GLU A N 1
ATOM 793 C CA . GLU A 1 96 ? -15.831 -3.321 24.230 1.00 92.81 96 GLU A CA 1
ATOM 794 C C . GLU A 1 96 ? -14.386 -3.781 23.958 1.00 92.81 96 GLU A C 1
ATOM 796 O O . GLU A 1 96 ? -13.967 -4.824 24.456 1.00 92.81 96 GLU A O 1
ATOM 801 N N . LEU A 1 97 ? -13.618 -3.038 23.150 1.00 92.31 97 LEU A N 1
ATOM 802 C CA . LEU A 1 97 ? -12.225 -3.375 22.863 1.00 92.31 97 LEU A CA 1
ATOM 803 C C . LEU A 1 97 ? -11.352 -3.145 24.097 1.00 92.31 97 LEU A C 1
ATOM 805 O O . LEU A 1 97 ? -11.538 -2.188 24.862 1.00 92.31 97 LEU A O 1
ATOM 809 N N . SER A 1 98 ? -10.316 -3.967 24.247 1.00 94.31 98 SER A N 1
ATOM 810 C CA . SER A 1 98 ? -9.232 -3.621 25.159 1.00 94.31 98 SER A CA 1
ATOM 811 C C . SER A 1 98 ? -8.546 -2.328 24.701 1.00 94.31 98 SER A C 1
ATOM 813 O O . SER A 1 98 ? -8.538 -1.977 23.519 1.00 94.31 98 SER A O 1
ATOM 815 N N . VAL A 1 99 ? -7.909 -1.621 25.637 1.00 91.56 99 VAL A N 1
ATOM 816 C CA . VAL A 1 99 ? -7.146 -0.398 25.325 1.00 91.56 99 VAL A CA 1
ATOM 817 C C . VAL A 1 99 ? -6.074 -0.667 24.262 1.00 91.56 99 VAL A C 1
ATOM 819 O O . VAL A 1 99 ? -5.830 0.177 23.403 1.00 91.56 99 VAL A O 1
ATOM 822 N N . HIS A 1 100 ? -5.460 -1.854 24.289 1.00 90.38 100 HIS A N 1
ATOM 823 C CA . HIS A 1 100 ? -4.444 -2.250 23.319 1.00 90.38 100 HIS A CA 1
ATOM 824 C C . HIS A 1 100 ? -5.027 -2.438 21.911 1.00 90.38 100 HIS A C 1
ATOM 826 O O . HIS A 1 100 ? -4.489 -1.889 20.953 1.00 90.38 100 HIS A O 1
ATOM 832 N N . GLU A 1 101 ? -6.148 -3.154 21.782 1.00 91.56 101 GLU A N 1
ATOM 833 C CA . GLU A 1 101 ? -6.834 -3.345 20.495 1.00 91.56 101 GLU A CA 1
ATOM 834 C C . GLU A 1 101 ? -7.351 -2.019 19.930 1.00 91.56 101 GLU A C 1
ATOM 836 O O . GLU A 1 101 ? -7.219 -1.754 18.734 1.00 91.56 101 GLU A O 1
ATOM 841 N N . TYR A 1 102 ? -7.891 -1.156 20.794 1.00 91.31 102 TYR A N 1
ATOM 842 C CA . TYR A 1 102 ? -8.331 0.179 20.406 1.00 91.31 102 TYR A CA 1
ATOM 843 C C . TYR A 1 102 ? -7.168 1.028 19.875 1.00 91.31 102 TYR A C 1
ATOM 845 O O . TYR A 1 102 ? -7.278 1.622 18.801 1.00 91.31 102 TYR A O 1
ATOM 853 N N . LEU A 1 103 ? -6.032 1.040 20.581 1.00 88.69 103 LEU A N 1
ATOM 854 C CA . LEU A 1 103 ? -4.829 1.749 20.148 1.00 88.69 103 LEU A CA 1
ATOM 855 C C . LEU A 1 103 ? -4.293 1.205 18.818 1.00 88.69 103 LEU A C 1
ATOM 857 O O . LEU A 1 103 ? -3.939 1.991 17.943 1.00 88.69 103 LEU A O 1
ATOM 861 N N . TYR A 1 104 ? -4.266 -0.119 18.649 1.00 86.88 104 TYR A N 1
ATOM 862 C CA . TYR A 1 104 ? -3.837 -0.758 17.405 1.00 86.88 104 TYR A CA 1
ATOM 863 C C . TYR A 1 104 ? -4.695 -0.306 16.216 1.00 86.88 104 TYR A C 1
ATOM 865 O O . TYR A 1 104 ? -4.162 0.126 15.194 1.00 86.88 104 TYR A O 1
ATOM 873 N N . LYS A 1 105 ? -6.024 -0.314 16.380 1.00 87.75 10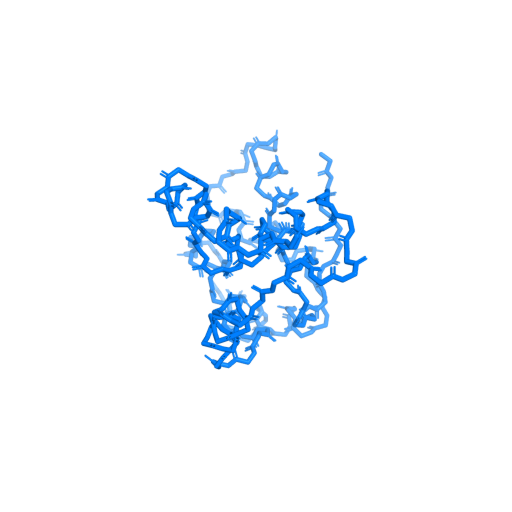5 LYS A N 1
ATOM 874 C CA . LYS A 1 105 ? -6.971 0.155 15.358 1.00 87.75 105 LYS A CA 1
ATOM 875 C C . LYS A 1 105 ? -6.815 1.645 15.056 1.00 87.75 105 LYS A C 1
ATOM 877 O O . LYS A 1 105 ? -6.892 2.041 13.899 1.00 87.75 105 LYS A O 1
ATOM 882 N N . LEU A 1 106 ? -6.548 2.479 16.064 1.00 88.12 106 LEU A N 1
ATOM 883 C CA . LEU A 1 106 ? -6.224 3.889 15.831 1.00 88.12 106 LEU A CA 1
ATOM 884 C C . LEU A 1 106 ? -4.947 4.040 14.996 1.00 88.12 106 LEU A C 1
ATOM 886 O O . LEU A 1 106 ? -4.971 4.757 14.003 1.00 88.12 106 LEU A O 1
ATOM 890 N N . CYS A 1 107 ? -3.857 3.350 15.340 1.00 82.50 107 CYS A N 1
ATOM 891 C CA . CYS A 1 107 ? -2.625 3.391 14.544 1.00 82.50 107 CYS A CA 1
ATOM 892 C C . CYS A 1 107 ? -2.878 3.010 13.079 1.00 82.50 107 CYS A C 1
ATOM 894 O O . CYS A 1 107 ? -2.386 3.690 12.184 1.00 82.50 107 CYS A O 1
ATOM 896 N N . GLU A 1 108 ? -3.683 1.973 12.838 1.00 82.69 108 GLU A N 1
ATOM 897 C CA . GLU A 1 108 ? -4.083 1.542 11.496 1.00 82.69 108 GLU A CA 1
ATOM 898 C C . GLU A 1 108 ? -4.797 2.661 10.714 1.00 82.69 108 GLU A C 1
ATOM 900 O O . GLU A 1 108 ? -4.356 3.010 9.618 1.00 82.69 108 GLU A O 1
ATOM 905 N N . TYR A 1 109 ? -5.831 3.293 11.289 1.00 83.94 109 TYR A N 1
ATOM 906 C CA . TYR A 1 109 ? -6.535 4.413 10.643 1.00 83.94 109 TYR A CA 1
ATOM 907 C C . TYR A 1 109 ? -5.605 5.586 10.317 1.00 83.94 109 TYR A C 1
ATOM 909 O O . TYR A 1 109 ? -5.695 6.164 9.233 1.00 83.94 109 TYR A O 1
ATOM 917 N N . PHE A 1 110 ? -4.706 5.941 11.237 1.00 80.00 110 PHE A N 1
ATOM 918 C CA . PHE A 1 110 ? -3.777 7.050 11.020 1.00 80.00 110 PHE A CA 1
ATOM 919 C C . PHE A 1 110 ? -2.752 6.725 9.921 1.00 80.00 110 PHE A C 1
ATOM 921 O O . PHE A 1 110 ? -2.508 7.563 9.053 1.00 80.00 110 PHE A O 1
ATOM 928 N N . THR A 1 111 ? -2.229 5.497 9.875 1.00 77.38 111 THR A N 1
ATOM 929 C CA . THR A 1 111 ? -1.348 5.049 8.786 1.00 77.38 111 THR A CA 1
ATOM 930 C C . THR A 1 111 ? -2.053 5.122 7.424 1.00 77.38 111 THR A C 1
ATOM 932 O O . THR A 1 111 ? -1.489 5.664 6.473 1.00 77.38 111 THR A O 1
ATOM 935 N N . ILE A 1 112 ? -3.311 4.670 7.337 1.00 77.44 112 ILE A N 1
ATOM 936 C CA . ILE A 1 112 ? -4.118 4.696 6.102 1.00 77.44 112 ILE A CA 1
ATOM 937 C C . ILE A 1 112 ? -4.285 6.090 5.517 1.00 77.44 112 ILE A C 1
ATOM 939 O O . ILE A 1 112 ? -4.217 6.285 4.302 1.00 77.44 112 ILE A O 1
ATOM 943 N N . LEU A 1 113 ? -4.519 7.070 6.378 1.00 75.81 113 LEU A N 1
ATOM 944 C CA . LEU A 1 113 ? -4.829 8.430 5.961 1.00 75.81 113 LEU A CA 1
ATOM 945 C C . LEU A 1 113 ? -3.584 9.212 5.505 1.00 75.81 113 LEU A C 1
ATOM 947 O O . LEU A 1 113 ? -3.680 10.403 5.211 1.00 75.81 113 LEU A O 1
ATOM 951 N N . GLY A 1 114 ? -2.431 8.539 5.382 1.00 64.44 114 GLY A N 1
ATOM 952 C CA . GLY A 1 114 ? -1.159 9.158 5.017 1.00 64.44 114 GLY A CA 1
ATOM 953 C C . GLY A 1 114 ? -0.585 10.000 6.153 1.00 64.44 114 GLY A C 1
ATOM 954 O O . GLY A 1 114 ? 0.249 10.874 5.921 1.00 64.44 114 GLY A O 1
ATOM 955 N N . TRP A 1 115 ? -1.043 9.764 7.385 1.00 52.09 115 TRP A N 1
ATOM 956 C CA . TRP A 1 115 ? -0.606 10.498 8.559 1.00 52.09 115 TRP A CA 1
ATOM 957 C C . TRP A 1 115 ? 0.557 9.752 9.192 1.00 52.09 115 TRP A C 1
ATOM 959 O O . TRP A 1 115 ? 0.402 8.894 10.059 1.00 52.09 115 TRP A O 1
ATOM 969 N N . ASN A 1 116 ? 1.760 10.086 8.744 1.00 44.03 116 ASN A N 1
ATOM 970 C CA . ASN A 1 116 ? 2.974 9.709 9.449 1.00 44.03 116 ASN A CA 1
ATOM 971 C C . ASN A 1 116 ? 2.850 10.089 10.941 1.00 44.03 116 ASN A C 1
ATOM 973 O O . ASN A 1 116 ? 2.467 11.209 11.291 1.00 44.03 116 ASN A O 1
ATOM 977 N N . GLN A 1 117 ? 3.187 9.140 11.827 1.00 44.75 117 GLN A N 1
ATOM 978 C CA . GLN A 1 117 ? 3.006 9.234 13.288 1.00 44.75 117 GLN A CA 1
ATOM 979 C C . GLN A 1 117 ? 3.531 10.542 13.906 1.00 44.75 117 GLN A C 1
ATOM 981 O O . GLN A 1 117 ? 3.051 10.954 14.959 1.00 44.75 117 GLN A O 1
ATOM 986 N N . MET A 1 118 ? 4.499 11.206 13.264 1.00 42.78 118 MET A N 1
ATOM 987 C CA . MET A 1 118 ? 5.099 12.453 13.740 1.00 42.78 118 MET A CA 1
ATOM 988 C C . MET A 1 118 ? 4.273 13.717 13.451 1.00 42.78 118 MET A C 1
ATOM 990 O O . MET A 1 118 ? 4.350 14.649 14.248 1.00 42.78 118 MET A O 1
ATOM 994 N N . GLN A 1 119 ? 3.489 13.791 12.366 1.00 51.03 119 GLN A N 1
ATOM 995 C CA . GLN A 1 119 ? 2.787 15.039 12.010 1.00 51.03 119 GLN A CA 1
ATOM 996 C C . GLN A 1 119 ? 1.482 15.230 12.794 1.00 51.03 119 GLN A C 1
ATOM 998 O O . GLN A 1 119 ? 1.172 16.350 13.191 1.00 51.03 119 GLN A O 1
ATOM 1003 N N . ASN A 1 120 ? 0.781 14.138 13.118 1.00 62.97 120 ASN A N 1
ATOM 1004 C CA . ASN A 1 120 ? -0.540 14.180 13.762 1.00 62.97 120 ASN A CA 1
ATOM 1005 C C . ASN A 1 120 ? -0.592 13.462 1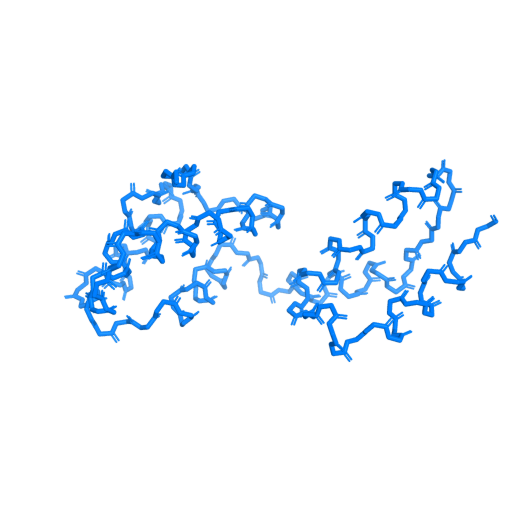5.121 1.00 62.97 120 ASN A C 1
ATOM 1007 O O . ASN A 1 120 ? -1.670 13.116 15.604 1.00 62.97 120 ASN A O 1
ATOM 1011 N N . HIS A 1 121 ? 0.555 13.282 15.791 1.00 70.88 121 HIS A N 1
ATOM 1012 C CA . HIS A 1 121 ? 0.630 12.639 17.112 1.00 70.88 121 HIS A CA 1
ATOM 1013 C C . HIS A 1 121 ? -0.358 13.246 18.121 1.00 70.88 121 HIS A C 1
ATOM 1015 O O . HIS A 1 121 ? -1.011 12.531 18.874 1.00 70.88 121 HIS A O 1
ATOM 1021 N N . ARG A 1 122 ? -0.523 14.576 18.102 1.00 81.31 122 ARG A N 1
ATOM 1022 C CA . ARG A 1 122 ? -1.480 15.274 18.971 1.00 81.31 122 ARG A CA 1
ATOM 1023 C C . ARG A 1 122 ? -2.926 14.871 18.680 1.00 81.31 122 ARG A C 1
ATOM 1025 O O . ARG A 1 122 ? -3.691 14.674 19.617 1.00 81.31 122 ARG A O 1
ATOM 1032 N N . GLU A 1 123 ? -3.311 14.756 17.413 1.00 82.00 123 GLU A N 1
ATOM 1033 C CA . GLU A 1 123 ? -4.667 14.345 17.038 1.00 82.00 123 GLU A CA 1
ATOM 1034 C C . GLU A 1 123 ? -4.930 12.892 17.421 1.00 82.00 123 GLU A C 1
ATOM 1036 O O . GLU A 1 123 ? -5.987 12.592 17.974 1.00 82.00 123 GLU A O 1
ATOM 1041 N N . MET A 1 124 ? -3.945 12.015 17.217 1.00 83.31 124 MET A N 1
ATOM 1042 C CA . MET A 1 124 ? -4.004 10.621 17.654 1.00 83.31 124 MET A CA 1
ATOM 1043 C C . MET A 1 124 ? -4.158 10.519 19.174 1.00 83.31 124 MET A C 1
ATOM 1045 O O . MET A 1 124 ? -5.044 9.815 19.651 1.00 83.31 124 MET A O 1
ATOM 1049 N N . VAL A 1 125 ? -3.352 11.259 19.943 1.00 86.06 125 VAL A N 1
ATOM 1050 C CA . VAL A 1 125 ? -3.447 11.301 21.412 1.00 86.06 125 VAL A CA 1
ATOM 1051 C C . VAL A 1 125 ? -4.800 11.849 21.860 1.00 86.06 125 VAL A C 1
ATOM 1053 O O . VAL A 1 125 ? -5.417 11.280 22.757 1.00 86.06 125 VAL A O 1
ATOM 1056 N N . ASN A 1 126 ? -5.307 12.902 21.214 1.00 87.56 126 ASN A N 1
ATOM 1057 C CA . ASN A 1 126 ? -6.637 13.435 21.505 1.00 87.56 126 ASN A CA 1
ATOM 1058 C C . ASN A 1 126 ? -7.727 12.389 21.222 1.00 87.56 126 ASN A C 1
ATOM 1060 O O . ASN A 1 126 ? -8.603 12.175 22.057 1.00 87.56 126 ASN A O 1
ATOM 1064 N N . LYS A 1 127 ? -7.675 11.702 20.075 1.00 87.69 127 LYS A N 1
ATOM 1065 C CA . LYS A 1 127 ? -8.632 10.641 19.718 1.00 87.69 127 LYS A CA 1
ATOM 1066 C C . LYS A 1 127 ? -8.565 9.446 20.657 1.00 87.69 127 LYS A C 1
ATOM 1068 O O . LYS A 1 127 ? -9.609 8.896 21.005 1.00 87.69 127 LYS A O 1
ATOM 1073 N N . LEU A 1 128 ? -7.364 9.073 21.090 1.00 88.94 128 LEU A N 1
ATOM 1074 C CA . LEU A 1 128 ? -7.174 8.069 22.124 1.00 88.94 128 LEU A CA 1
ATOM 1075 C C . LEU A 1 128 ? -7.870 8.538 23.406 1.00 88.94 128 LEU A C 1
ATOM 1077 O O . LEU A 1 128 ? -8.847 7.925 23.812 1.00 88.94 128 LEU A O 1
ATOM 1081 N N . TRP A 1 129 ? -7.448 9.668 23.977 1.00 89.88 129 TRP A N 1
ATOM 1082 C CA . TRP A 1 129 ? -7.926 10.158 25.273 1.00 89.88 129 TRP A CA 1
ATOM 1083 C C . TRP A 1 129 ? -9.443 10.378 25.329 1.00 89.88 129 TRP A C 1
ATOM 1085 O O . TRP A 1 129 ? -10.098 9.918 26.258 1.00 89.88 129 TRP A O 1
ATOM 1095 N N . PHE A 1 130 ? -10.023 11.039 24.323 1.00 89.69 130 PHE A N 1
ATOM 1096 C CA . PHE A 1 130 ? -11.465 11.315 24.274 1.00 89.69 130 PHE A CA 1
ATOM 1097 C C . PHE A 1 130 ? -12.308 10.132 23.781 1.00 89.69 130 PHE A C 1
ATOM 1099 O O . PHE A 1 130 ? -13.537 10.226 23.754 1.00 89.69 130 PHE A O 1
ATOM 1106 N N . GLY A 1 131 ? -11.667 9.049 23.338 1.00 86.81 131 GLY A N 1
ATOM 1107 C CA . GLY A 1 131 ? -12.346 7.863 22.832 1.00 86.81 131 GLY A CA 1
ATOM 1108 C C . GLY A 1 131 ? -12.319 6.649 23.757 1.00 86.81 131 GLY A C 1
ATOM 1109 O O . GLY A 1 131 ? -13.039 5.687 23.478 1.00 86.81 131 GLY A O 1
ATOM 1110 N N . LEU A 1 132 ? -11.527 6.698 24.832 1.00 90.00 132 LEU A N 1
ATOM 1111 C CA . LEU A 1 132 ? -11.551 5.713 25.915 1.00 90.00 132 LEU A CA 1
ATOM 1112 C C . LEU A 1 132 ? -12.899 5.755 26.654 1.00 90.00 132 LEU A C 1
ATOM 1114 O O . LEU A 1 132 ? -13.527 6.813 26.757 1.00 90.00 132 LEU A O 1
ATOM 1118 N N . LYS A 1 133 ? -13.336 4.594 27.147 1.00 77.12 133 LYS A N 1
ATOM 1119 C CA . LYS A 1 133 ? -14.505 4.445 28.026 1.00 77.12 133 LYS A CA 1
ATOM 1120 C C . LYS A 1 133 ? -14.075 4.053 29.431 1.00 77.12 133 LYS A C 1
ATOM 1122 O O . LYS A 1 133 ? -13.132 3.242 29.544 1.00 77.12 133 LYS A O 1
#

Nearest PDB structures (foldseek):
  8uyo-assembly1_1  TM=5.577E-01  e=3.296E-02  Homo sapiens
  6s7x-assembly1_B  TM=5.011E-01  e=4.291E-02  Drosophila melanogaster
  8rb3-assembly1_A  TM=5.631E-01  e=1.604E-01  Mus musculus
  6bht-assembly2_H  TM=4.957E-01  e=8.678E-01  Human immunodeficiency virus type 1 (NEW YORK-5 ISOLATE)
  6sai-assembly1_B  TM=5.494E-01  e=7.157E+00  Human endogenous retrovirus K

Solvent-accessible surface area (backbone atoms only — not comparable to full-atom values): 7473 Å² total; per-residue (Å²): 108,84,47,66,75,40,46,33,67,77,43,66,68,63,50,52,51,38,50,51,32,43,52,52,31,40,61,77,65,64,53,53,70,51,44,42,42,54,61,54,51,76,34,38,31,65,60,40,32,50,50,38,66,76,76,36,62,90,53,33,50,78,40,50,58,67,62,48,54,53,52,50,46,61,69,38,33,64,92,58,45,62,60,53,52,51,58,47,59,74,71,52,55,31,77,92,48,52,73,66,58,36,50,51,54,49,52,51,55,38,52,71,66,70,41,55,72,82,83,45,44,69,58,52,50,49,51,49,67,77,23,60,121

Radius of gyration: 16.92 Å; Cα contacts (8 Å, |Δi|>4): 129; chains: 1; bounding box: 38×26×49 Å

Sequence (133 aa):
IPPDKYDGSADAQTFFHFVQQSLDYLEDSRAPPNCEVLILSHFLTGKAYDFYVLEVSMEPAHWQKDQFLEKLFDYCFPPNFKSQQCCHLEHFRQGELSVHEYLYKLCEYFTILGWNQMQNHREMVNKLWFGLK

Organism: NCBI:txid1400762

pLDDT: mean 88.7, std 10.33, range [42.78, 98.12]